Protein AF-A0A7X9IW25-F1 (afdb_monomer_lite)

Secondary structure (DSSP, 8-state):
-HHHHHHHT---HHHHT-TTTTTS-TT-HHHHHHHHS-SSS--HHHHHHHHHHHHHHHHHHHHHHHTT-HHHHHHH-GGGG-

Structure (mmCIF, N/CA/C/O backbone):
data_AF-A0A7X9IW25-F1
#
_entry.id   AF-A0A7X9IW25-F1
#
loop_
_atom_site.group_PDB
_atom_site.id
_atom_site.type_symbol
_atom_site.label_atom_id
_atom_site.label_alt_id
_atom_site.label_comp_id
_atom_site.label_asym_id
_atom_site.label_entity_id
_atom_site.label_seq_id
_atom_site.pdbx_PDB_ins_code
_atom_site.Cartn_x
_atom_site.Cartn_y
_atom_site.Cartn_z
_atom_site.occupancy
_atom_site.B_iso_or_equiv
_atom_site.auth_seq_id
_atom_site.auth_comp_id
_atom_site.auth_asym_id
_atom_site.auth_atom_id
_atom_site.pdbx_PDB_model_num
ATOM 1 N N . MET A 1 1 ? -2.423 7.458 -27.731 1.00 62.94 1 MET A N 1
ATOM 2 C CA . MET A 1 1 ? -2.833 7.490 -26.306 1.00 62.94 1 MET A CA 1
ATOM 3 C C . MET A 1 1 ? -3.140 6.100 -25.749 1.00 62.94 1 MET A C 1
ATOM 5 O O . MET A 1 1 ? -2.599 5.769 -24.705 1.00 62.94 1 MET A O 1
ATOM 9 N N . ALA A 1 2 ? -3.910 5.257 -26.452 1.00 78.75 2 ALA A N 1
ATOM 10 C CA . ALA A 1 2 ? -4.261 3.901 -25.996 1.00 78.75 2 ALA A CA 1
ATOM 11 C C . ALA A 1 2 ? -3.054 3.013 -25.615 1.00 78.75 2 ALA A C 1
ATOM 13 O O . ALA A 1 2 ? -3.077 2.372 -24.572 1.00 78.75 2 ALA A O 1
ATOM 14 N N . ALA A 1 3 ? -1.970 3.041 -26.399 1.00 80.38 3 ALA A N 1
ATOM 15 C CA . ALA A 1 3 ? -0.760 2.261 -26.109 1.00 80.38 3 ALA A CA 1
ATOM 16 C C . ALA A 1 3 ? -0.054 2.678 -24.802 1.00 80.38 3 ALA A C 1
ATOM 18 O O . ALA A 1 3 ? 0.487 1.834 -24.097 1.00 80.38 3 ALA A O 1
ATOM 19 N N . LEU A 1 4 ? -0.085 3.970 -24.454 1.00 79.62 4 LEU A N 1
ATOM 20 C CA . LEU A 1 4 ? 0.503 4.473 -23.209 1.00 79.62 4 LEU A CA 1
ATOM 21 C C . LEU A 1 4 ? -0.314 4.009 -21.999 1.00 79.62 4 LEU A C 1
ATOM 23 O O . LEU A 1 4 ? 0.248 3.530 -21.021 1.00 79.62 4 LEU A O 1
ATOM 27 N N . VAL A 1 5 ? -1.642 4.098 -22.108 1.00 82.25 5 VAL A N 1
ATOM 28 C CA . VAL A 1 5 ? -2.570 3.638 -21.068 1.00 82.25 5 VAL A CA 1
ATOM 29 C C . VAL A 1 5 ? -2.408 2.137 -20.832 1.00 82.25 5 VAL A C 1
ATOM 31 O O . VAL A 1 5 ? -2.263 1.718 -19.688 1.00 82.25 5 VAL A O 1
ATOM 34 N N . ALA A 1 6 ? -2.341 1.338 -21.901 1.00 84.12 6 ALA A N 1
ATOM 35 C CA . ALA A 1 6 ? -2.162 -0.110 -21.806 1.00 84.12 6 ALA A CA 1
ATOM 36 C C . ALA A 1 6 ? -0.900 -0.499 -21.017 1.00 84.12 6 ALA A C 1
ATOM 38 O O . ALA A 1 6 ? -0.970 -1.370 -20.155 1.00 84.12 6 ALA A O 1
ATOM 39 N N . ARG A 1 7 ? 0.221 0.197 -21.246 1.00 81.69 7 ARG A N 1
ATOM 40 C CA . ARG A 1 7 ? 1.475 -0.019 -20.504 1.00 81.69 7 ARG A CA 1
ATOM 41 C C . ARG A 1 7 ? 1.347 0.296 -19.018 1.00 81.69 7 ARG A C 1
ATOM 43 O O . ARG A 1 7 ? 1.854 -0.430 -18.183 1.00 81.69 7 ARG A O 1
ATOM 50 N N . THR A 1 8 ? 0.640 1.365 -18.669 1.00 82.25 8 THR A N 1
ATOM 51 C CA . THR A 1 8 ? 0.463 1.755 -17.260 1.00 82.25 8 THR A CA 1
ATOM 52 C C . THR A 1 8 ? -0.573 0.902 -16.529 1.00 82.25 8 THR A C 1
ATOM 54 O O . THR A 1 8 ? -0.614 0.895 -15.305 1.00 82.25 8 THR A O 1
ATOM 57 N N . CYS A 1 9 ? -1.423 0.188 -17.268 1.00 80.94 9 CYS A N 1
ATOM 58 C CA . CYS A 1 9 ? -2.459 -0.683 -16.722 1.00 80.94 9 CYS A CA 1
ATOM 59 C C . CYS A 1 9 ? -2.026 -2.151 -16.603 1.00 80.94 9 CYS A C 1
ATOM 61 O O . CYS A 1 9 ? -2.823 -2.954 -16.116 1.00 80.94 9 CYS A O 1
ATOM 63 N N . SER A 1 10 ? -0.815 -2.525 -17.031 1.00 80.31 10 SER A N 1
ATOM 64 C CA . SER A 1 10 ? -0.331 -3.894 -16.848 1.00 80.31 10 SER A CA 1
ATOM 65 C C . SER A 1 10 ? -0.028 -4.167 -15.381 1.00 80.31 10 SER A C 1
ATOM 67 O O . SER A 1 10 ? 0.585 -3.340 -14.708 1.00 80.31 10 SER A O 1
ATOM 69 N N . LEU A 1 11 ? -0.436 -5.342 -14.906 1.00 83.81 11 LEU A N 1
ATOM 70 C CA . LEU A 1 11 ? -0.122 -5.828 -13.570 1.00 83.81 11 LEU A CA 1
ATOM 71 C C . LEU A 1 11 ? 1.192 -6.625 -13.638 1.00 83.81 11 LEU A C 1
ATOM 73 O O . LEU A 1 11 ? 1.215 -7.663 -14.303 1.00 83.81 11 LEU A O 1
ATOM 77 N N . PRO A 1 12 ? 2.280 -6.165 -12.996 1.00 85.94 12 PRO A N 1
ATOM 78 C CA . PRO A 1 12 ? 3.542 -6.899 -12.960 1.00 85.94 12 PRO A CA 1
ATOM 79 C C . PRO A 1 12 ? 3.382 -8.247 -12.259 1.00 85.94 12 PRO A C 1
ATOM 81 O O . PRO A 1 12 ? 2.542 -8.392 -11.368 1.00 85.94 12 PRO A O 1
ATOM 84 N N . ALA A 1 13 ? 4.211 -9.226 -12.629 1.00 88.56 13 ALA A N 1
ATOM 85 C CA . ALA A 1 13 ? 4.120 -10.581 -12.087 1.00 88.56 13 ALA A CA 1
ATOM 86 C C . ALA A 1 13 ? 4.254 -10.606 -10.553 1.00 88.56 13 ALA A C 1
ATOM 88 O O . ALA A 1 13 ? 3.476 -11.282 -9.885 1.00 88.56 13 ALA A O 1
ATOM 89 N N . GLU A 1 14 ? 5.152 -9.794 -9.983 1.00 87.88 14 GLU A N 1
ATOM 90 C CA . GLU A 1 14 ? 5.322 -9.663 -8.527 1.00 87.88 14 GLU A CA 1
ATOM 91 C C . GLU A 1 14 ? 4.069 -9.151 -7.791 1.00 87.88 14 GLU A C 1
ATOM 93 O O . GLU A 1 14 ? 3.915 -9.351 -6.587 1.00 87.88 14 GLU A O 1
ATOM 98 N N . CYS A 1 15 ? 3.158 -8.482 -8.503 1.00 91.50 15 CYS A N 1
ATOM 99 C CA . CYS A 1 15 ? 1.943 -7.920 -7.928 1.00 91.50 15 CYS A CA 1
ATOM 100 C C . CYS A 1 15 ? 0.775 -8.916 -7.938 1.00 91.50 15 CYS A C 1
ATOM 102 O O . CYS A 1 15 ? -0.211 -8.665 -7.248 1.00 91.50 15 CYS A O 1
ATOM 104 N N . LEU A 1 16 ? 0.869 -10.035 -8.672 1.00 90.69 16 LEU A N 1
ATOM 105 C CA . LEU A 1 16 ? -0.208 -11.030 -8.782 1.00 90.69 16 LEU A CA 1
ATOM 106 C C . LEU A 1 16 ? -0.543 -11.681 -7.435 1.00 90.69 16 LEU A C 1
ATOM 108 O O . LEU A 1 16 ? -1.713 -11.895 -7.130 1.00 90.69 16 LEU A O 1
ATOM 112 N N . GLU A 1 17 ? 0.475 -11.946 -6.618 1.00 92.31 17 GLU A N 1
ATOM 113 C CA . GLU A 1 17 ? 0.327 -12.580 -5.299 1.00 92.31 17 GLU A CA 1
ATOM 114 C C . GLU A 1 17 ? 0.381 -11.563 -4.144 1.00 92.31 17 GLU A C 1
ATOM 116 O O . GLU A 1 17 ? 0.305 -11.916 -2.965 1.00 92.31 17 GLU A O 1
ATOM 121 N N . CYS A 1 18 ? 0.501 -10.269 -4.455 1.00 93.81 18 CYS A N 1
ATOM 122 C CA . CYS A 1 18 ? 0.634 -9.230 -3.445 1.00 93.81 18 CYS A CA 1
ATOM 123 C C . CYS A 1 18 ? -0.734 -8.837 -2.867 1.00 93.81 18 CYS A C 1
ATOM 125 O O . CYS A 1 18 ? -1.554 -8.196 -3.523 1.00 93.81 18 CYS A O 1
ATOM 127 N N . ALA A 1 19 ? -0.951 -9.131 -1.583 1.00 94.88 19 ALA A N 1
ATOM 128 C CA . ALA A 1 19 ? -2.215 -8.866 -0.886 1.00 94.88 19 ALA A CA 1
ATOM 129 C C . ALA A 1 19 ? -2.656 -7.385 -0.882 1.00 94.88 19 ALA A C 1
ATOM 131 O O . AL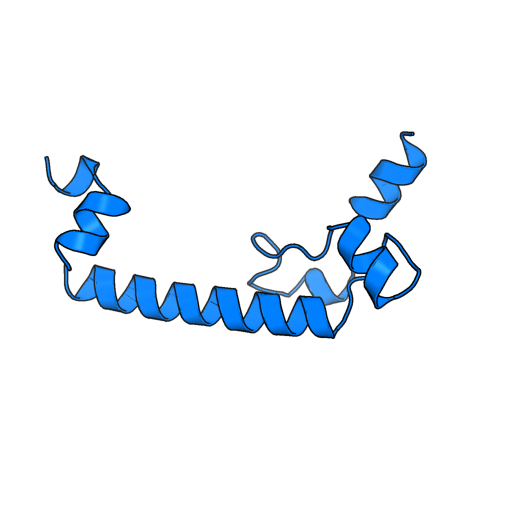A A 1 19 ? -3.839 -7.087 -0.719 1.00 94.88 19 ALA A O 1
ATOM 132 N N . VAL A 1 20 ? -1.724 -6.438 -1.052 1.00 95.25 20 VAL A N 1
ATOM 133 C CA . VAL A 1 20 ? -2.040 -4.998 -1.094 1.00 95.25 20 VAL A CA 1
ATOM 134 C C . VAL A 1 20 ? -2.168 -4.437 -2.515 1.00 95.25 20 VAL A C 1
ATOM 136 O O . VAL A 1 20 ? -2.559 -3.277 -2.658 1.00 95.25 20 VAL A O 1
ATOM 139 N N . ALA A 1 21 ? -1.905 -5.234 -3.560 1.00 94.31 21 ALA A N 1
ATOM 140 C CA . ALA A 1 21 ? -1.976 -4.807 -4.962 1.00 94.31 21 ALA A CA 1
ATOM 141 C C . ALA A 1 21 ? -3.299 -4.119 -5.364 1.00 94.31 21 ALA A C 1
ATOM 143 O O . ALA A 1 21 ? -3.245 -3.126 -6.094 1.00 94.31 21 ALA A O 1
ATOM 144 N N . PRO A 1 22 ? -4.482 -4.534 -4.857 1.00 93.44 22 PRO A N 1
ATOM 145 C CA . PRO A 1 22 ? -5.741 -3.861 -5.186 1.00 93.44 22 PRO A CA 1
ATOM 146 C C . PRO A 1 22 ? -5.825 -2.402 -4.708 1.00 93.44 22 PRO A C 1
ATOM 148 O O . PRO A 1 22 ? -6.633 -1.632 -5.226 1.00 93.44 22 PRO A O 1
ATOM 151 N N . ARG A 1 23 ? -5.017 -2.022 -3.709 1.00 94.44 23 ARG A N 1
ATOM 152 C CA . ARG A 1 23 ? -5.052 -0.705 -3.051 1.00 94.44 23 ARG A CA 1
ATOM 153 C C . ARG A 1 23 ? -3.807 0.136 -3.318 1.00 94.44 23 ARG A C 1
ATOM 155 O O . ARG A 1 23 ? -3.894 1.360 -3.244 1.00 94.44 23 ARG A O 1
ATOM 162 N N . CYS A 1 24 ? -2.673 -0.495 -3.621 1.00 95.00 24 CYS A N 1
ATOM 163 C CA . CYS A 1 24 ? -1.414 0.214 -3.803 1.00 95.00 24 CYS A CA 1
ATOM 164 C C . CYS A 1 24 ? -1.333 0.968 -5.140 1.00 95.00 24 CYS A C 1
ATOM 166 O O . CYS A 1 24 ? -1.964 0.616 -6.143 1.00 95.00 24 CYS A O 1
ATOM 168 N N . ARG A 1 25 ? -0.481 1.993 -5.185 1.00 93.56 25 ARG A N 1
ATOM 169 C CA . ARG A 1 25 ? -0.296 2.863 -6.363 1.00 93.56 25 ARG A CA 1
ATOM 170 C C . ARG A 1 25 ? 0.789 2.421 -7.351 1.00 93.56 25 ARG A C 1
ATOM 172 O O . ARG A 1 25 ? 1.285 3.251 -8.107 1.00 93.56 25 ARG A O 1
ATOM 179 N N . HIS A 1 26 ? 1.106 1.130 -7.419 1.00 92.69 26 HIS A N 1
ATOM 180 C CA . HIS A 1 26 ? 2.095 0.549 -8.348 1.00 92.69 26 HIS A CA 1
ATOM 181 C C . HIS A 1 26 ? 1.927 0.952 -9.835 1.00 92.69 26 HIS A C 1
ATOM 183 O O . HIS A 1 26 ? 2.907 1.027 -10.567 1.00 92.69 26 HIS A O 1
ATOM 189 N N . ARG A 1 27 ? 0.704 1.281 -10.277 1.00 92.12 27 ARG A N 1
ATOM 190 C CA . ARG A 1 27 ? 0.385 1.761 -11.640 1.00 92.12 27 ARG A CA 1
ATOM 191 C C . ARG A 1 27 ? 0.563 3.272 -11.870 1.00 92.12 27 ARG A C 1
ATOM 193 O O . ARG A 1 27 ? 0.135 3.805 -12.893 1.00 92.12 27 ARG A O 1
ATOM 200 N N . CYS A 1 28 ? 1.101 4.008 -10.900 1.00 91.75 28 CYS A N 1
ATOM 201 C CA . CYS A 1 28 ? 1.290 5.451 -11.025 1.00 91.75 28 CYS A CA 1
ATOM 202 C C . CYS A 1 28 ? 2.428 5.766 -12.006 1.00 91.75 28 CYS A C 1
ATOM 204 O O . CYS A 1 28 ? 3.594 5.823 -11.623 1.00 91.75 28 CYS A O 1
ATOM 206 N N . ALA A 1 29 ? 2.073 6.037 -13.264 1.00 91.31 29 ALA A N 1
ATOM 207 C CA . ALA A 1 29 ? 3.024 6.324 -14.338 1.00 91.31 29 ALA A CA 1
ATOM 208 C C . ALA A 1 29 ? 4.024 7.440 -13.995 1.00 91.31 29 ALA A C 1
ATOM 210 O O . ALA A 1 29 ? 5.209 7.319 -14.292 1.00 91.31 29 ALA A O 1
ATOM 211 N N . CYS A 1 30 ? 3.563 8.514 -13.342 1.00 92.50 30 CYS A N 1
ATOM 212 C CA . CYS A 1 30 ? 4.417 9.640 -12.960 1.00 92.50 30 CYS A CA 1
ATOM 213 C C . CYS A 1 30 ? 5.449 9.247 -11.896 1.00 92.50 30 CYS A C 1
ATOM 215 O O . CYS A 1 30 ? 6.610 9.631 -12.002 1.00 92.50 30 CYS A O 1
ATOM 217 N N . ALA A 1 31 ? 5.035 8.481 -10.882 1.00 93.00 31 ALA A N 1
ATOM 218 C CA . ALA A 1 31 ? 5.934 8.034 -9.820 1.00 93.00 31 ALA A CA 1
ATOM 219 C C . ALA A 1 31 ? 6.946 7.014 -10.353 1.00 93.00 31 ALA A C 1
ATOM 221 O O . ALA A 1 31 ? 8.136 7.125 -10.068 1.00 93.00 31 ALA A O 1
ATOM 222 N N . ASN A 1 32 ? 6.484 6.073 -11.178 1.00 92.69 32 ASN A N 1
ATOM 223 C CA . ASN A 1 32 ? 7.34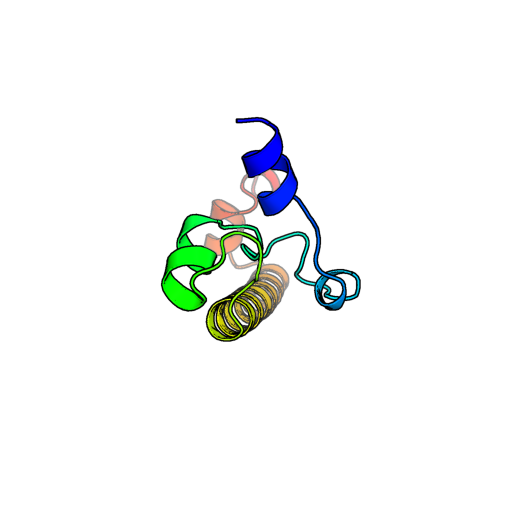0 5.080 -11.818 1.00 92.69 32 ASN A CA 1
ATOM 224 C C . ASN A 1 32 ? 8.385 5.757 -12.711 1.00 92.69 32 ASN A C 1
ATOM 226 O O . ASN A 1 32 ? 9.575 5.488 -12.559 1.00 92.69 32 ASN A O 1
ATOM 230 N N . LEU A 1 33 ? 7.972 6.710 -13.557 1.00 93.50 33 LEU A N 1
ATOM 231 C CA . LEU A 1 33 ? 8.886 7.450 -14.428 1.00 93.50 33 LEU A CA 1
A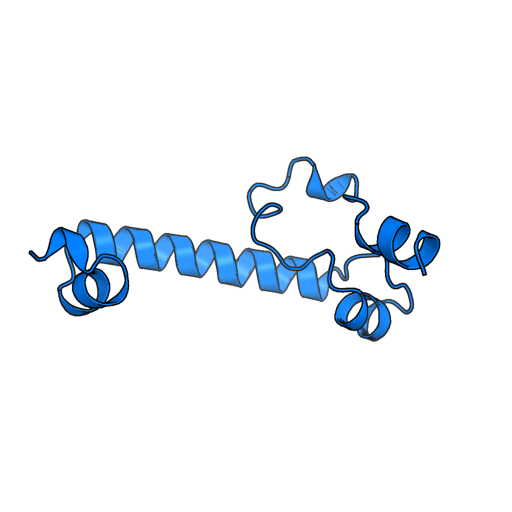TOM 232 C C . LEU A 1 33 ? 9.932 8.230 -13.626 1.00 93.50 33 LEU A C 1
ATOM 234 O O . LEU A 1 33 ? 11.110 8.190 -13.967 1.00 93.50 33 LEU A O 1
ATOM 238 N N . ALA A 1 34 ? 9.517 8.910 -12.555 1.00 94.81 34 ALA A N 1
ATOM 239 C CA . ALA A 1 34 ? 10.421 9.698 -11.722 1.00 94.81 34 ALA A CA 1
ATOM 240 C C . ALA A 1 34 ? 11.459 8.842 -10.975 1.00 94.81 34 ALA A C 1
ATOM 242 O O . ALA A 1 34 ? 12.578 9.298 -10.762 1.00 94.81 34 ALA A O 1
ATOM 243 N N . LEU A 1 35 ? 11.094 7.622 -10.568 1.00 93.88 35 LEU A N 1
ATOM 244 C CA . LEU A 1 35 ? 11.935 6.763 -9.727 1.00 93.88 35 LEU A CA 1
ATOM 245 C C . LEU A 1 35 ? 12.732 5.712 -10.509 1.00 93.88 35 LEU A C 1
ATOM 247 O O . LEU A 1 35 ? 13.757 5.248 -10.020 1.00 93.88 35 LEU A O 1
ATOM 251 N N . THR A 1 36 ? 12.259 5.311 -11.689 1.00 93.44 36 THR A N 1
ATOM 252 C CA . THR A 1 36 ? 12.849 4.208 -12.472 1.00 93.44 36 THR A CA 1
ATOM 253 C C . THR A 1 36 ? 13.215 4.603 -13.903 1.00 93.44 36 THR A C 1
ATOM 255 O O . THR A 1 36 ? 13.912 3.857 -14.583 1.00 93.44 36 THR A O 1
ATOM 258 N N . GLY A 1 37 ? 12.732 5.749 -14.397 1.00 94.06 37 GLY A N 1
ATOM 259 C CA . GLY A 1 37 ? 12.839 6.127 -15.810 1.00 94.06 37 GLY A CA 1
ATOM 260 C C . GLY A 1 37 ? 11.852 5.402 -16.737 1.00 94.06 37 GLY A C 1
ATOM 261 O O . GLY A 1 37 ? 11.782 5.731 -17.921 1.00 94.06 37 GLY A O 1
ATOM 262 N N . ALA A 1 38 ? 11.049 4.467 -16.220 1.00 91.75 38 ALA A N 1
ATOM 263 C CA . ALA A 1 38 ? 10.018 3.742 -16.955 1.00 91.75 38 ALA A CA 1
ATOM 264 C C . ALA A 1 38 ? 8.633 3.987 -16.338 1.00 91.75 38 ALA A C 1
ATOM 266 O O . ALA A 1 38 ? 8.482 4.098 -15.129 1.00 91.75 38 ALA A O 1
ATOM 267 N N . ILE A 1 39 ? 7.593 4.081 -17.166 1.00 91.06 39 ILE A N 1
ATOM 268 C CA . ILE A 1 39 ? 6.219 4.354 -16.699 1.00 91.06 39 ILE A CA 1
ATOM 269 C C . ILE A 1 39 ? 5.509 3.101 -16.158 1.00 91.06 39 ILE A C 1
ATOM 271 O O . ILE A 1 39 ? 4.541 3.206 -15.407 1.00 91.06 39 ILE A O 1
ATOM 275 N N . ASP A 1 40 ? 5.966 1.929 -16.582 1.00 90.44 40 ASP A N 1
ATOM 276 C CA . ASP A 1 40 ? 5.352 0.610 -16.415 1.00 90.44 40 ASP A CA 1
ATOM 277 C C . ASP A 1 40 ? 6.110 -0.287 -15.430 1.00 90.44 40 ASP A C 1
ATOM 279 O O . ASP A 1 40 ? 5.657 -1.389 -15.132 1.00 90.44 40 ASP A O 1
ATOM 283 N N . THR A 1 41 ? 7.212 0.210 -14.870 1.00 90.44 41 THR A N 1
ATOM 284 C CA . THR A 1 41 ? 8.004 -0.490 -13.857 1.00 90.44 41 THR A CA 1
ATOM 285 C C . THR A 1 41 ? 7.765 0.149 -12.492 1.00 90.44 41 THR A C 1
ATOM 287 O O . THR A 1 41 ? 8.186 1.290 -12.276 1.00 90.44 41 THR A O 1
ATOM 290 N N . PRO A 1 42 ? 7.098 -0.540 -11.549 1.00 91.00 42 PRO A N 1
ATOM 291 C CA . PRO A 1 42 ? 6.991 -0.051 -10.185 1.00 91.00 42 PRO A CA 1
ATOM 292 C C . PRO A 1 42 ? 8.372 0.093 -9.549 1.00 91.00 42 PRO A C 1
ATOM 294 O O . PRO A 1 42 ? 9.216 -0.793 -9.640 1.00 91.00 42 PRO A O 1
ATOM 297 N N . SER A 1 43 ? 8.597 1.210 -8.864 1.00 91.69 43 SER A N 1
ATOM 298 C CA . SER A 1 43 ? 9.800 1.378 -8.050 1.00 91.69 43 SER A CA 1
ATOM 299 C C . SER A 1 43 ? 9.732 0.512 -6.791 1.00 91.69 43 SER A C 1
ATOM 301 O O . SER A 1 43 ? 8.705 0.490 -6.109 1.00 91.69 43 SER A O 1
ATOM 303 N N . GLU A 1 44 ? 10.852 -0.110 -6.419 1.00 93.12 44 GLU A N 1
ATOM 304 C CA . GLU A 1 44 ? 11.000 -0.817 -5.140 1.00 93.12 44 GLU A CA 1
ATOM 305 C C . GLU A 1 44 ? 10.680 0.092 -3.946 1.00 93.12 44 GLU A C 1
ATOM 307 O O . GLU A 1 44 ? 9.957 -0.305 -3.033 1.00 93.12 44 GLU A O 1
ATOM 312 N N . THR A 1 45 ? 11.130 1.349 -3.995 1.00 93.75 45 THR A N 1
ATOM 313 C CA . THR A 1 45 ? 10.849 2.363 -2.973 1.00 93.75 45 THR A CA 1
ATOM 314 C C . THR A 1 45 ? 9.350 2.628 -2.852 1.00 93.75 45 THR A C 1
ATOM 316 O O . THR A 1 45 ? 8.808 2.629 -1.747 1.00 93.75 45 THR A O 1
ATOM 319 N N . LEU A 1 46 ? 8.648 2.802 -3.981 1.00 93.31 46 LEU A N 1
ATOM 320 C CA . LEU A 1 46 ? 7.192 2.980 -3.987 1.00 93.31 46 LEU A CA 1
ATOM 321 C C . LEU A 1 46 ? 6.488 1.743 -3.415 1.00 93.31 46 LEU A C 1
ATOM 323 O O . LEU A 1 46 ? 5.607 1.875 -2.570 1.00 93.31 46 LEU A O 1
ATOM 327 N N . CYS A 1 47 ? 6.897 0.547 -3.843 1.00 94.50 47 CYS A N 1
ATOM 328 C CA . CYS A 1 47 ? 6.333 -0.713 -3.371 1.00 94.50 47 CYS A CA 1
ATOM 329 C C . CYS A 1 47 ? 6.491 -0.869 -1.851 1.00 94.50 47 CYS A C 1
ATOM 331 O O . CYS A 1 47 ? 5.514 -1.152 -1.155 1.00 94.50 47 CYS A O 1
ATOM 333 N N . PHE A 1 48 ? 7.691 -0.618 -1.324 1.00 95.81 48 PHE A N 1
ATOM 334 C CA . PHE A 1 48 ? 7.974 -0.663 0.107 1.00 95.81 48 PHE A CA 1
ATOM 335 C C . PHE A 1 48 ? 7.095 0.317 0.893 1.00 95.81 48 PHE A C 1
ATOM 337 O O . PHE A 1 48 ? 6.436 -0.080 1.857 1.00 95.81 48 PHE A O 1
ATOM 344 N N . HIS A 1 49 ? 7.035 1.582 0.465 1.00 96.19 49 HIS A N 1
ATOM 345 C CA . HIS A 1 49 ? 6.241 2.601 1.150 1.00 96.19 49 HIS A CA 1
ATOM 346 C C . HIS A 1 49 ? 4.746 2.287 1.141 1.00 96.19 49 HIS A C 1
ATOM 348 O O . HIS A 1 49 ? 4.094 2.419 2.175 1.00 96.19 49 HIS A O 1
ATOM 354 N N . GLU A 1 50 ? 4.203 1.844 0.008 1.00 96.56 50 GLU A N 1
ATOM 355 C CA . GLU A 1 50 ? 2.794 1.466 -0.102 1.00 96.56 50 GLU A CA 1
ATOM 356 C C . GLU A 1 50 ? 2.475 0.262 0.792 1.00 96.56 50 GLU A C 1
ATOM 358 O O . GLU A 1 50 ? 1.497 0.293 1.536 1.00 96.56 50 GLU A O 1
ATOM 363 N N . GLN A 1 51 ? 3.320 -0.775 0.793 1.00 96.75 51 GLN A N 1
ATOM 364 C CA . GLN A 1 51 ? 3.137 -1.927 1.677 1.00 96.75 51 GLN A CA 1
ATOM 365 C C . GLN A 1 51 ? 3.172 -1.533 3.154 1.00 96.75 51 GLN A C 1
ATOM 367 O O . GLN A 1 51 ? 2.294 -1.946 3.913 1.00 96.75 51 GLN A O 1
ATOM 372 N N . LEU A 1 52 ? 4.160 -0.735 3.560 1.00 97.75 52 LEU A N 1
ATOM 373 C CA . LEU A 1 52 ? 4.295 -0.272 4.936 1.00 97.75 52 LEU A CA 1
ATOM 374 C C .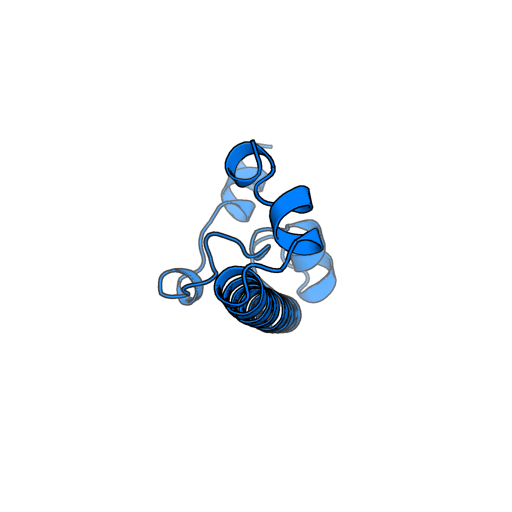 LEU A 1 52 ? 3.082 0.567 5.356 1.00 97.75 52 LEU A C 1
ATOM 376 O O . LEU A 1 52 ? 2.473 0.293 6.392 1.00 97.75 52 LEU A O 1
ATOM 380 N N . ALA A 1 53 ? 2.708 1.560 4.547 1.00 98.19 53 ALA A N 1
ATOM 381 C CA . ALA A 1 53 ? 1.610 2.471 4.850 1.00 98.19 53 ALA A CA 1
ATOM 382 C C . ALA A 1 53 ? 0.268 1.735 4.934 1.00 98.19 53 ALA A C 1
ATOM 384 O O . ALA A 1 53 ? -0.468 1.915 5.903 1.00 98.19 53 ALA A O 1
ATOM 385 N N . ILE A 1 54 ? -0.029 0.869 3.961 1.00 98.12 54 ILE A N 1
ATOM 386 C CA . ILE A 1 54 ? -1.291 0.128 3.904 1.00 98.12 54 ILE A CA 1
ATOM 387 C C . ILE A 1 54 ? -1.407 -0.839 5.084 1.00 98.12 54 ILE A C 1
ATOM 389 O O . ILE A 1 54 ? -2.418 -0.825 5.780 1.00 98.12 54 ILE A O 1
ATOM 393 N N . ARG A 1 55 ? -0.370 -1.640 5.359 1.00 97.88 55 ARG A N 1
ATOM 394 C CA . ARG A 1 55 ? -0.403 -2.602 6.475 1.00 97.88 55 ARG A CA 1
ATOM 395 C C . ARG A 1 55 ? -0.527 -1.898 7.827 1.00 97.88 55 ARG A C 1
ATOM 397 O O . ARG A 1 55 ? -1.261 -2.366 8.692 1.00 97.88 55 ARG A O 1
ATOM 404 N N . THR A 1 56 ? 0.154 -0.765 7.998 1.00 98.38 56 THR A N 1
ATOM 405 C CA . THR A 1 56 ? 0.052 0.043 9.223 1.00 98.38 56 THR A CA 1
ATOM 406 C C . THR A 1 56 ? -1.349 0.630 9.380 1.00 98.38 56 THR A C 1
ATOM 408 O O . THR A 1 56 ? -1.917 0.583 10.470 1.00 98.38 56 THR A O 1
ATOM 411 N N . ALA A 1 57 ? -1.932 1.142 8.292 1.00 98.00 57 ALA A N 1
ATOM 412 C CA . ALA A 1 57 ? -3.295 1.658 8.297 1.00 98.00 57 ALA A CA 1
ATOM 413 C C . ALA A 1 57 ? -4.323 0.562 8.619 1.00 98.00 57 ALA A C 1
ATOM 415 O O . ALA A 1 57 ? -5.226 0.809 9.414 1.00 98.00 57 ALA A O 1
ATOM 416 N N . ASP A 1 58 ? -4.162 -0.644 8.068 1.00 97.69 58 ASP A N 1
ATOM 417 C CA . ASP A 1 58 ? -5.039 -1.787 8.351 1.00 97.69 58 ASP A CA 1
ATOM 418 C C . ASP A 1 58 ? -4.973 -2.201 9.822 1.00 97.69 58 ASP A C 1
ATOM 420 O O . ASP A 1 58 ? -6.012 -2.390 10.453 1.00 97.69 58 ASP A O 1
ATOM 424 N N . ALA A 1 59 ? -3.766 -2.293 10.388 1.00 98.19 59 ALA A N 1
ATOM 425 C CA . ALA A 1 59 ? -3.582 -2.618 11.798 1.00 98.19 59 ALA A CA 1
ATOM 426 C C . ALA A 1 59 ? -4.232 -1.562 12.707 1.00 98.19 59 ALA A C 1
ATOM 428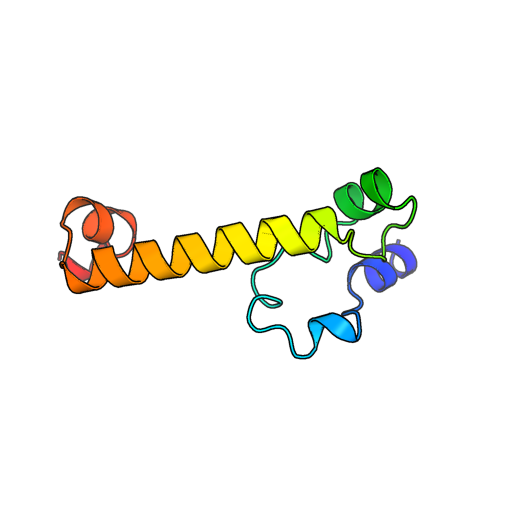 O O . ALA A 1 59 ? -4.996 -1.907 13.607 1.00 98.19 59 ALA A O 1
ATOM 429 N N . ALA A 1 60 ? -4.000 -0.275 12.429 1.00 98.19 60 ALA A N 1
ATOM 430 C CA . ALA A 1 60 ? -4.606 0.816 13.187 1.00 98.19 60 ALA A CA 1
ATOM 431 C C . ALA A 1 60 ? -6.139 0.818 13.068 1.00 98.19 60 ALA A C 1
ATOM 433 O O . ALA A 1 60 ? -6.840 0.973 14.068 1.00 98.19 60 ALA A O 1
ATOM 434 N N . ALA A 1 61 ? -6.669 0.613 11.860 1.00 97.81 61 ALA A N 1
ATOM 435 C CA . ALA A 1 61 ? -8.105 0.537 11.620 1.00 97.81 61 ALA A CA 1
ATOM 436 C C . ALA A 1 61 ? -8.741 -0.652 12.354 1.00 97.81 61 ALA A C 1
ATOM 438 O O . ALA A 1 61 ? -9.798 -0.486 12.960 1.00 97.81 61 ALA A O 1
ATOM 439 N N . ALA A 1 62 ? -8.097 -1.823 12.344 1.00 98.19 62 ALA A N 1
ATOM 440 C CA . ALA A 1 62 ? -8.571 -3.007 13.055 1.00 98.19 62 ALA A CA 1
ATOM 441 C C . ALA A 1 62 ? -8.638 -2.770 14.572 1.00 98.19 62 ALA A C 1
ATOM 443 O O . ALA A 1 62 ? -9.670 -3.055 15.182 1.00 98.19 62 ALA A O 1
ATOM 444 N N . SER A 1 63 ? -7.588 -2.188 15.166 1.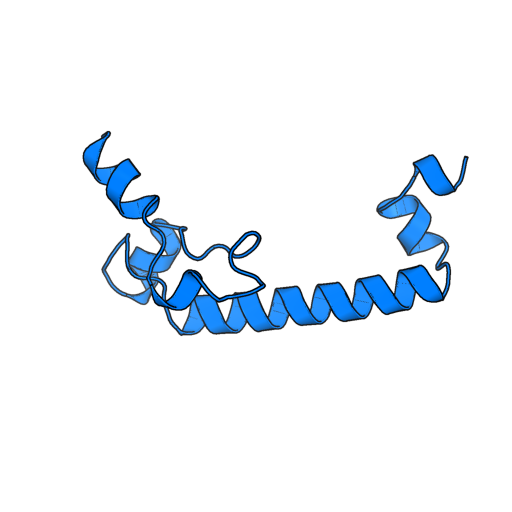00 98.50 63 SER A N 1
ATOM 445 C CA . SER A 1 63 ? -7.565 -1.830 16.591 1.00 98.50 63 SER A CA 1
ATOM 446 C C . SER A 1 63 ? -8.668 -0.831 16.949 1.00 98.50 63 SER A C 1
ATOM 448 O O . SER A 1 63 ? -9.494 -1.110 17.816 1.00 98.50 63 SER A O 1
ATOM 450 N N . LEU A 1 64 ? -8.757 0.293 16.229 1.00 98.12 64 LEU A N 1
ATOM 451 C CA . LEU A 1 64 ? -9.750 1.339 16.504 1.00 98.12 64 LEU A CA 1
ATOM 452 C C . LEU A 1 64 ? -11.191 0.854 16.307 1.00 98.12 64 LEU A C 1
ATOM 454 O O . LEU A 1 64 ? -12.101 1.289 17.018 1.00 98.12 64 LEU A O 1
ATOM 458 N N . PHE A 1 65 ? -11.414 -0.045 15.346 1.00 96.69 65 PHE A N 1
ATOM 459 C CA . PHE A 1 65 ? -12.721 -0.652 15.129 1.00 96.69 65 PHE A CA 1
ATOM 460 C C . PHE A 1 65 ? -13.100 -1.614 16.262 1.00 96.69 65 PHE A C 1
ATOM 462 O O . PHE A 1 65 ? -14.238 -1.563 16.739 1.00 96.69 65 PHE A O 1
ATOM 469 N N . ALA A 1 66 ? -12.160 -2.453 16.715 1.00 97.00 66 ALA A N 1
ATOM 470 C CA . ALA A 1 66 ? -12.359 -3.384 17.827 1.00 97.00 66 ALA A CA 1
ATOM 471 C C . ALA A 1 66 ? -12.640 -2.653 19.151 1.00 97.00 66 ALA A C 1
ATOM 473 O O . ALA A 1 66 ? -13.539 -3.041 19.892 1.00 97.00 66 ALA A O 1
ATOM 474 N N . GLU A 1 67 ? -11.947 -1.540 19.400 1.00 97.19 67 GLU A N 1
ATOM 475 C CA . GLU A 1 67 ? -12.178 -0.646 20.545 1.00 97.19 67 GLU A CA 1
ATOM 476 C C . GLU A 1 67 ? -13.500 0.132 20.460 1.00 97.19 67 GLU A C 1
ATOM 478 O O . GLU A 1 67 ? -13.881 0.819 21.407 1.00 97.19 67 GLU A O 1
ATOM 483 N N . ARG A 1 68 ? -14.195 0.063 19.316 1.00 95.25 68 ARG A N 1
ATOM 484 C CA . ARG A 1 68 ? -15.380 0.874 19.000 1.00 95.25 68 ARG A CA 1
ATOM 485 C C . ARG A 1 68 ? -15.106 2.372 19.192 1.00 95.25 68 ARG A C 1
ATOM 487 O O . ARG A 1 68 ? -15.963 3.108 19.682 1.00 95.25 68 ARG A O 1
ATOM 494 N N . ASN A 1 69 ? -13.912 2.831 18.809 1.00 96.81 69 ASN A N 1
ATOM 495 C CA . ASN A 1 69 ? -13.492 4.209 19.037 1.00 96.81 69 ASN A CA 1
ATOM 496 C C . ASN A 1 69 ? -14.493 5.198 18.391 1.00 96.81 69 ASN A C 1
ATOM 498 O O . ASN A 1 69 ? -14.689 5.163 17.171 1.00 96.81 69 ASN A O 1
ATOM 502 N N . PRO A 1 70 ? -15.115 6.112 19.161 1.00 94.62 70 PRO A N 1
ATOM 503 C CA . PRO A 1 70 ? -16.232 6.921 18.671 1.00 94.62 70 PRO A CA 1
ATOM 504 C C . PRO A 1 70 ? -15.813 7.930 17.596 1.00 94.62 70 PRO A C 1
ATOM 506 O O . PRO A 1 70 ? -16.581 8.210 16.675 1.00 94.62 70 PRO A O 1
ATOM 509 N N . ALA A 1 71 ? -14.592 8.471 17.672 1.00 95.19 71 ALA A N 1
ATOM 510 C CA . ALA A 1 71 ? -14.086 9.399 16.664 1.00 95.19 71 ALA A CA 1
ATOM 511 C C . ALA A 1 71 ? -13.808 8.683 15.334 1.00 95.19 71 ALA A C 1
ATOM 513 O O . ALA A 1 71 ? -14.145 9.211 14.272 1.00 95.19 71 ALA A O 1
ATOM 514 N N . PHE A 1 72 ? -13.241 7.477 15.401 1.00 96.44 72 PHE A N 1
ATOM 515 C CA . PHE A 1 72 ? -12.991 6.633 14.238 1.00 96.44 72 PHE A CA 1
ATOM 516 C C . PHE A 1 72 ? -14.296 6.182 13.571 1.00 96.44 72 PHE A C 1
ATOM 518 O O . PHE A 1 72 ? -14.469 6.400 12.371 1.00 96.44 72 PHE A O 1
ATOM 525 N N . LEU A 1 73 ? -15.242 5.635 14.346 1.00 95.69 73 LEU A N 1
ATOM 526 C CA . LEU A 1 73 ? -16.535 5.175 13.830 1.00 95.69 73 LEU A CA 1
ATOM 527 C C . LEU A 1 73 ? -17.333 6.316 13.200 1.00 95.69 73 LEU A C 1
ATOM 529 O O . LEU A 1 73 ? -17.770 6.190 12.064 1.00 95.69 73 LEU A O 1
ATOM 533 N N . ARG A 1 74 ? -17.432 7.477 13.856 1.00 95.38 74 ARG A N 1
ATOM 534 C CA . ARG A 1 74 ? -18.135 8.636 13.284 1.00 95.38 74 ARG A CA 1
ATOM 535 C C . ARG A 1 74 ? -17.543 9.091 11.947 1.00 95.38 74 ARG A C 1
ATOM 537 O O . ARG A 1 74 ? -18.275 9.576 11.091 1.00 95.38 74 ARG A O 1
ATOM 544 N N . ARG A 1 75 ? -16.221 8.990 11.781 1.00 96.06 75 ARG A N 1
ATOM 545 C CA . ARG A 1 75 ? -15.528 9.437 10.566 1.00 96.06 75 ARG A CA 1
ATOM 546 C C . ARG A 1 75 ? -15.624 8.429 9.424 1.00 96.06 75 ARG A C 1
ATOM 548 O O . ARG A 1 75 ? -15.782 8.845 8.282 1.00 96.06 75 ARG A O 1
ATOM 555 N N . HIS A 1 76 ? -15.456 7.143 9.722 1.00 94.94 76 HIS A N 1
ATOM 556 C CA . HIS A 1 76 ? -15.291 6.096 8.709 1.00 94.94 76 HIS A CA 1
ATOM 557 C C . HIS A 1 76 ? -16.523 5.198 8.529 1.00 94.94 76 HIS A C 1
ATOM 559 O O . HIS A 1 76 ? -16.634 4.562 7.489 1.00 94.94 76 HIS A O 1
ATOM 565 N N . TYR A 1 77 ? -17.441 5.178 9.500 1.00 94.19 77 TYR A N 1
ATOM 566 C CA . TYR A 1 77 ? -18.668 4.370 9.525 1.00 94.19 77 TYR A CA 1
ATOM 567 C C . TYR A 1 77 ? -19.862 5.182 10.073 1.00 94.19 77 TYR A C 1
ATOM 569 O O . TYR A 1 77 ? -20.461 4.800 11.084 1.00 94.19 77 TYR A O 1
ATOM 577 N N . PRO A 1 78 ? -20.206 6.338 9.476 1.00 90.00 78 PRO A N 1
ATOM 578 C CA . PRO A 1 78 ? -21.214 7.244 10.032 1.00 90.00 78 PRO A CA 1
ATOM 579 C C . PRO A 1 78 ? -22.605 6.601 10.173 1.00 90.00 78 PRO A C 1
ATOM 581 O O . PRO A 1 78 ? -23.367 6.978 11.061 1.00 90.00 78 PRO A O 1
ATOM 584 N N . GLU A 1 79 ? -22.943 5.620 9.338 1.00 86.75 79 GLU A N 1
ATOM 585 C CA . GLU A 1 79 ? -24.182 4.845 9.422 1.00 86.75 79 GLU A CA 1
ATOM 586 C C . GLU A 1 79 ? -24.253 3.901 10.630 1.00 86.75 79 GLU A C 1
ATOM 588 O O . GLU A 1 79 ? -25.349 3.627 11.106 1.00 86.75 79 GLU A O 1
ATOM 593 N N . ALA A 1 80 ? -23.118 3.450 11.172 1.00 71.25 80 ALA A N 1
ATOM 594 C CA . ALA A 1 80 ? -23.081 2.570 12.344 1.00 71.25 80 ALA A CA 1
ATOM 595 C C . ALA A 1 80 ? -23.343 3.312 13.670 1.00 71.25 80 ALA A C 1
ATOM 597 O O . ALA A 1 80 ? -23.480 2.680 14.715 1.00 71.25 80 ALA A O 1
ATOM 598 N N . CYS A 1 81 ? -23.379 4.648 13.633 1.00 59.50 81 CYS A N 1
ATOM 599 C CA . CYS A 1 81 ? -23.683 5.515 14.771 1.00 59.50 81 CYS A CA 1
ATOM 600 C C . CYS A 1 81 ? -25.093 6.131 14.703 1.00 59.50 81 CYS A C 1
ATOM 602 O O . CYS A 1 81 ? -25.368 7.051 15.475 1.00 59.50 81 CYS A O 1
ATOM 604 N N . ARG A 1 82 ? -25.944 5.689 13.764 1.00 57.81 82 ARG A N 1
ATOM 605 C CA . ARG A 1 82 ? -27.351 6.107 13.685 1.00 57.81 82 ARG A CA 1
ATOM 606 C C . ARG A 1 82 ? -28.251 5.279 14.587 1.00 57.81 82 ARG A C 1
ATOM 608 O O . ARG A 1 82 ? -27.982 4.068 14.731 1.00 57.81 82 ARG A O 1
#

Sequence (82 aa):
MAALVARTCSLPAECLECAVAPRCRHRCACANLALTGAIDTPSETLCFHEQLAIRTADAAAASLFAERNPAFLRRHYPEACR

pLDDT: mean 91.18, std 8.22, range [57.81, 98.5]

Foldseek 3Di:
DVVLVVLLPDDDPVLPPPPCSVPAPQSQQVQCCVQPVGSNGGDPVSVVVRVVVVVVVVVVLVVCVVVVPVVSCCVPPVVVVD

Radius of gyration: 16.9 Å; chains: 1; bounding box: 40×22×47 Å